Protein AF-A0AAV0Y3R2-F1 (afdb_monomer_lite)

Organism: NCBI:txid13131

pLDDT: mean 74.1, std 16.98, range [31.61, 93.31]

InterPro domains:
  IPR011545 DEAD/DEAH-box helicase domain [PF00270] (14-75)
  IPR014001 Helicase superfamily 1/2, ATP-binding domain [PS51192] (20-85)
  IPR027417 P-loop containing nucleoside triphosphate hydrolase [G3DSA:3.40.50.300] (1-80)
  IPR027417 P-loop containing nucleoside triphosphate hydrolase [SSF52540] (4-77)

Sequence (85 aa):
MHGISLYGLEKLSAIQQRAILPCIKGQDVIVHAQSGTDGTATFSISILQQIDTSVNECQALILAPTRESAQQIQKMVLHGRLHES

Secondary structure (DSSP, 8-state):
--SS-GGGGGGS-HHHHHHHHHHHTT-------SSHHHHHHHHHHHHHTT--TT--S-------SSHHHHHHHHHHHHHHHHTT-

Radius of gyration: 12.78 Å; chains: 1; bounding box: 28×30×32 Å

Foldseek 3Di:
DPLDPCVVVVPQDPQLVVQLVCLLVVHDDDGDDPDPVNVLVSVLVSQSSVDDPVDPDPPDDDDDPDPVSVVVSVVNSVVSVVVVD

Structure (mmCIF, N/CA/C/O backbone):
data_AF-A0AAV0Y3R2-F1
#
_entry.id   AF-A0AAV0Y3R2-F1
#
loop_
_atom_site.group_PDB
_atom_site.id
_atom_site.type_symbol
_atom_site.label_atom_id
_atom_site.label_alt_id
_atom_site.label_comp_id
_atom_site.label_asym_id
_atom_site.label_entity_id
_atom_site.label_seq_id
_atom_site.pdbx_PDB_ins_code
_atom_site.Cartn_x
_atom_site.Cartn_y
_atom_site.Cartn_z
_atom_site.occupancy
_atom_site.B_iso_or_equiv
_atom_site.auth_seq_id
_atom_site.auth_comp_id
_atom_site.auth_asym_id
_atom_site.auth_atom_id
_atom_site.pdbx_PDB_model_num
ATOM 1 N N . MET A 1 1 ? -11.937 14.232 7.066 1.00 34.88 1 MET A N 1
ATOM 2 C CA . MET A 1 1 ? -12.070 14.316 5.591 1.00 34.88 1 MET A CA 1
ATOM 3 C C . MET A 1 1 ? -11.252 15.485 5.016 1.00 34.88 1 MET A C 1
ATOM 5 O O . MET A 1 1 ? -11.813 16.351 4.365 1.00 34.88 1 MET A O 1
ATOM 9 N N . HIS A 1 2 ? -9.931 15.527 5.224 1.00 36.66 2 HIS A N 1
ATOM 10 C CA . HIS A 1 2 ? -9.047 16.497 4.542 1.00 36.66 2 HIS A CA 1
ATOM 11 C C . HIS A 1 2 ? -7.761 15.834 4.008 1.00 36.66 2 HIS A C 1
ATOM 13 O O . HIS A 1 2 ? -6.781 16.517 3.743 1.00 36.66 2 HIS A O 1
ATOM 19 N N . GLY A 1 3 ? -7.778 14.507 3.829 1.00 37.97 3 GLY A N 1
ATOM 20 C CA . GLY A 1 3 ? -6.566 13.681 3.829 1.00 37.97 3 GLY A CA 1
ATOM 21 C C . GLY A 1 3 ? -5.581 13.889 2.678 1.00 37.97 3 GLY A C 1
ATOM 22 O O . GLY A 1 3 ? -4.420 13.556 2.786 1.00 37.97 3 GLY A O 1
ATOM 23 N N . ILE A 1 4 ? -5.988 14.444 1.541 1.00 43.50 4 ILE A N 1
ATOM 24 C CA . ILE A 1 4 ? -5.033 14.922 0.535 1.00 43.50 4 ILE A CA 1
ATOM 25 C C . ILE A 1 4 ? -5.781 16.012 -0.211 1.00 43.50 4 ILE A C 1
ATOM 27 O O . ILE A 1 4 ? -6.709 15.719 -0.966 1.00 43.50 4 ILE A O 1
ATOM 31 N N . SER A 1 5 ? -5.450 17.276 0.053 1.00 37.31 5 SER A N 1
ATOM 32 C CA . SER A 1 5 ? -5.960 18.384 -0.751 1.00 37.31 5 SER A CA 1
ATOM 33 C C . SER A 1 5 ? -5.764 18.030 -2.226 1.00 37.31 5 SER A C 1
ATOM 35 O O . SER A 1 5 ? -4.670 17.630 -2.633 1.00 37.31 5 SER A O 1
ATOM 37 N N . LEU A 1 6 ? -6.834 18.160 -3.013 1.00 40.81 6 LEU A N 1
ATOM 38 C CA . LEU A 1 6 ? -6.891 17.950 -4.466 1.00 40.81 6 LEU A CA 1
ATOM 39 C C . LEU A 1 6 ? -5.699 18.562 -5.233 1.00 40.81 6 LEU A C 1
ATOM 41 O O . LEU A 1 6 ? -5.375 18.102 -6.323 1.00 40.81 6 LEU A O 1
ATOM 45 N N . TYR A 1 7 ? -4.991 19.515 -4.623 1.00 38.78 7 TYR A N 1
ATOM 46 C CA . TYR A 1 7 ? -3.697 20.053 -5.043 1.00 38.78 7 TYR A CA 1
ATOM 47 C C . TYR A 1 7 ? -2.607 19.013 -5.363 1.00 38.78 7 TYR A C 1
ATOM 49 O O . TYR A 1 7 ? -1.767 19.268 -6.223 1.00 38.78 7 TYR A O 1
ATOM 57 N N . GLY A 1 8 ? -2.593 17.845 -4.711 1.00 43.91 8 GLY A N 1
ATOM 58 C CA . GLY A 1 8 ? -1.636 16.776 -5.030 1.00 43.91 8 GLY A CA 1
ATOM 59 C C . GLY A 1 8 ? -2.018 15.960 -6.271 1.00 43.91 8 GLY A C 1
ATOM 60 O O . GLY A 1 8 ? -1.141 15.439 -6.959 1.00 43.91 8 GLY A O 1
ATOM 61 N N . LEU A 1 9 ? -3.321 15.875 -6.576 1.00 47.69 9 LEU A N 1
ATOM 62 C CA . LEU A 1 9 ? -3.866 15.074 -7.678 1.00 47.69 9 LEU A CA 1
ATOM 63 C C . LEU A 1 9 ? -3.634 15.725 -9.050 1.00 47.69 9 LEU A C 1
ATOM 65 O O . LEU A 1 9 ? -3.491 15.007 -10.038 1.00 47.69 9 LEU A O 1
ATOM 69 N N . GLU A 1 10 ? -3.532 17.059 -9.117 1.00 47.31 10 GLU A N 1
ATOM 70 C CA . GLU A 1 10 ? -3.280 17.787 -10.374 1.00 47.31 10 GLU A CA 1
ATOM 71 C C . GLU A 1 10 ? -1.931 17.434 -11.019 1.00 47.31 10 GLU A C 1
ATOM 73 O O . GLU A 1 10 ? -1.774 17.548 -12.234 1.00 47.31 10 GLU A O 1
ATOM 78 N N . LYS A 1 11 ? -0.963 16.961 -10.223 1.00 59.09 11 LYS A N 1
ATOM 79 C CA . LYS A 1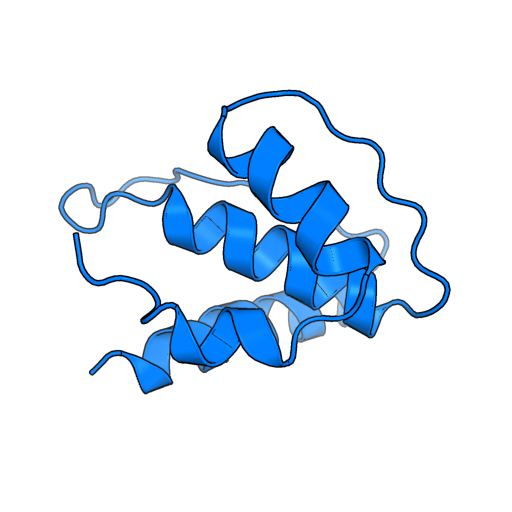 11 ? 0.370 16.555 -10.694 1.00 59.09 11 LYS A CA 1
ATOM 80 C C . LYS A 1 11 ? 0.579 15.041 -10.736 1.00 59.09 11 LYS A C 1
ATOM 82 O O . LYS A 1 11 ? 1.705 14.596 -10.961 1.00 59.09 11 LYS A O 1
ATOM 87 N N . LEU A 1 12 ? -0.473 14.251 -10.518 1.00 66.69 12 LEU A N 1
ATOM 88 C CA . LEU A 1 12 ? -0.389 12.802 -10.661 1.00 66.69 12 LEU A CA 1
ATOM 89 C C . LEU A 1 12 ? -0.391 12.404 -12.132 1.00 66.69 12 LEU A C 1
ATOM 91 O O . LEU A 1 12 ? -1.100 12.986 -12.956 1.00 66.69 12 LEU A O 1
ATOM 95 N N . SER A 1 13 ? 0.381 11.371 -12.452 1.00 70.00 13 SER A N 1
ATOM 96 C CA . SER A 1 13 ? 0.430 10.827 -13.802 1.00 70.00 13 SER A CA 1
ATOM 97 C C . SER A 1 13 ? -0.926 10.239 -14.208 1.00 70.00 13 SER A C 1
ATOM 99 O O . SER A 1 13 ? -1.747 9.844 -13.375 1.00 70.00 13 SER A O 1
ATOM 101 N N . ALA A 1 14 ? -1.168 10.137 -15.517 1.00 72.50 14 ALA A N 1
ATOM 102 C CA . ALA A 1 14 ? -2.429 9.613 -16.046 1.00 72.50 14 ALA A CA 1
ATOM 103 C C . ALA A 1 14 ? -2.774 8.206 -15.513 1.00 72.50 14 ALA A C 1
ATOM 105 O O . ALA A 1 14 ? -3.952 7.862 -15.400 1.00 72.50 14 ALA A O 1
ATOM 106 N N . ILE A 1 15 ? -1.764 7.397 -15.162 1.00 73.69 15 ILE A N 1
ATOM 107 C CA . ILE A 1 15 ? -1.985 6.068 -14.585 1.00 73.69 15 ILE A CA 1
ATOM 108 C C . ILE A 1 15 ? -2.429 6.135 -13.122 1.00 73.69 15 ILE A C 1
ATOM 110 O O . ILE A 1 15 ? -3.356 5.425 -12.743 1.00 73.69 15 ILE A O 1
ATOM 114 N N . GLN A 1 16 ? -1.846 7.037 -12.330 1.00 71.19 16 GLN A N 1
ATOM 115 C CA . GLN A 1 16 ? -2.228 7.263 -10.936 1.00 71.19 16 GLN A CA 1
ATOM 116 C C . GLN A 1 16 ? -3.678 7.748 -10.846 1.00 71.19 16 GLN A C 1
ATOM 118 O O . GLN A 1 16 ? -4.466 7.187 -10.090 1.00 71.19 16 GLN A O 1
ATOM 123 N N . GLN A 1 17 ? -4.069 8.714 -11.682 1.00 73.00 17 GLN A N 1
ATOM 124 C CA . GLN A 1 17 ? -5.446 9.225 -11.702 1.00 73.00 17 GLN A CA 1
ATOM 125 C C . GLN A 1 17 ? -6.472 8.136 -12.050 1.00 73.00 17 GLN A C 1
ATOM 127 O O . GLN A 1 17 ? -7.546 8.077 -11.452 1.00 73.00 17 GLN A O 1
ATOM 132 N N . ARG A 1 18 ? -6.137 7.244 -12.994 1.00 78.12 18 ARG A N 1
ATOM 133 C CA . ARG A 1 18 ? -7.019 6.135 -13.391 1.00 78.12 18 ARG A CA 1
ATOM 134 C C . ARG A 1 18 ? -7.093 5.019 -12.357 1.00 78.12 18 ARG A C 1
ATOM 136 O O . ARG A 1 18 ? -8.141 4.396 -12.247 1.00 78.12 18 ARG A O 1
ATOM 143 N N . ALA A 1 19 ? -6.006 4.753 -11.641 1.00 80.12 19 ALA A N 1
ATOM 144 C CA . ALA A 1 19 ? -5.925 3.634 -10.711 1.00 80.12 19 ALA A CA 1
ATOM 145 C C . ALA A 1 19 ? -6.407 3.980 -9.294 1.00 80.12 19 ALA A C 1
ATOM 147 O O . ALA A 1 19 ? -7.026 3.140 -8.650 1.00 80.12 19 ALA A O 1
ATOM 148 N N . ILE A 1 20 ? -6.180 5.208 -8.815 1.00 81.19 20 ILE A N 1
ATOM 149 C CA . ILE A 1 20 ? -6.539 5.609 -7.444 1.00 81.19 20 ILE A CA 1
ATOM 150 C C . ILE A 1 20 ? -8.058 5.606 -7.237 1.00 81.19 20 ILE A C 1
ATOM 152 O O . ILE A 1 20 ? -8.543 5.126 -6.214 1.00 81.19 20 ILE A O 1
ATOM 156 N N . LEU A 1 21 ? -8.827 6.125 -8.200 1.00 81.00 21 LEU A N 1
ATOM 157 C CA . LEU A 1 21 ? -10.271 6.29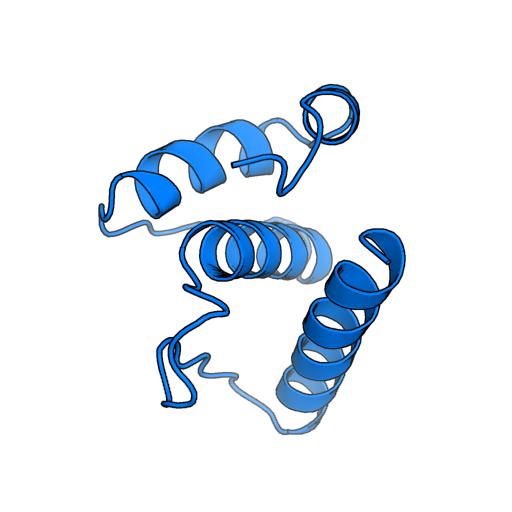1 -8.026 1.00 81.00 21 LEU A CA 1
ATOM 158 C C . LEU A 1 21 ? -11.026 4.951 -7.866 1.00 81.00 21 LEU A C 1
ATOM 160 O O . LEU A 1 21 ? -11.847 4.861 -6.953 1.00 81.00 21 LEU A O 1
ATOM 164 N N . PRO A 1 22 ? -10.776 3.909 -8.683 1.00 83.25 22 PRO A N 1
ATOM 165 C CA . PRO A 1 22 ? -11.353 2.584 -8.460 1.00 83.25 22 PRO A CA 1
ATOM 166 C C . PRO A 1 22 ? -10.909 1.951 -7.132 1.00 83.25 22 PRO A C 1
ATOM 168 O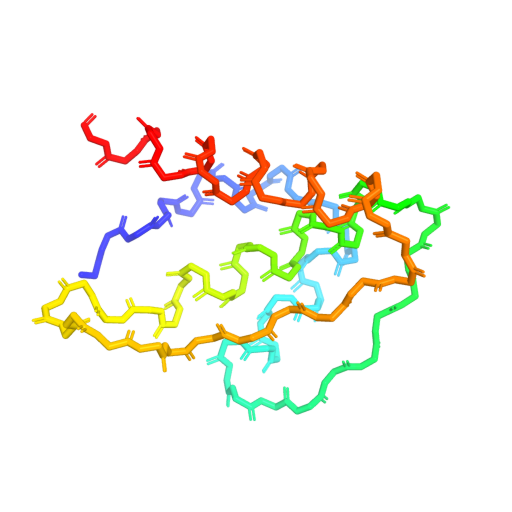 O . PRO A 1 22 ? -11.751 1.400 -6.424 1.00 83.25 22 PRO A O 1
ATOM 171 N N . CYS A 1 23 ? -9.636 2.107 -6.741 1.00 83.38 23 CYS A N 1
ATOM 172 C CA . CYS A 1 23 ? -9.138 1.594 -5.460 1.00 83.38 23 CYS A CA 1
ATOM 173 C C . CYS A 1 23 ? -9.891 2.202 -4.267 1.00 83.38 23 CYS A C 1
ATOM 175 O O . CYS A 1 23 ? -10.323 1.466 -3.387 1.00 83.38 23 CYS A O 1
ATOM 177 N N . ILE A 1 24 ? -10.094 3.528 -4.243 1.00 79.94 24 ILE A N 1
ATOM 178 C CA . ILE A 1 24 ? -10.829 4.222 -3.163 1.00 79.94 24 ILE A CA 1
ATOM 179 C C . ILE A 1 24 ? -12.309 3.807 -3.124 1.00 79.94 24 ILE A C 1
ATOM 181 O O . ILE A 1 24 ? -12.936 3.838 -2.070 1.00 79.94 24 ILE A O 1
ATOM 185 N N . LYS A 1 25 ? -12.878 3.383 -4.257 1.00 82.50 25 LYS A N 1
ATOM 186 C CA . LYS A 1 25 ? -14.241 2.833 -4.325 1.00 82.50 25 LYS A CA 1
ATOM 187 C C . LYS A 1 25 ? -14.335 1.378 -3.846 1.00 82.50 25 LYS A C 1
ATOM 189 O O . LYS A 1 25 ? -15.413 0.796 -3.944 1.00 82.50 25 LYS A O 1
ATOM 194 N N . GLY A 1 26 ? -13.236 0.791 -3.367 1.00 81.69 26 GLY A N 1
ATOM 195 C CA . GLY A 1 26 ? -13.177 -0.605 -2.936 1.00 81.69 26 GLY A CA 1
ATOM 196 C C . GLY A 1 26 ? -13.256 -1.600 -4.094 1.00 81.69 26 GLY A C 1
ATOM 197 O O . GLY A 1 26 ? -13.682 -2.733 -3.893 1.00 81.69 26 GLY A O 1
ATOM 198 N N . GLN A 1 27 ? -12.914 -1.177 -5.315 1.00 85.56 27 GLN A N 1
ATOM 199 C CA . GLN A 1 27 ? -12.861 -2.070 -6.470 1.00 85.56 27 GLN A CA 1
ATOM 200 C C . GLN A 1 27 ? -11.492 -2.744 -6.545 1.00 85.56 27 GLN A C 1
ATOM 202 O O . GLN A 1 27 ? -10.472 -2.113 -6.267 1.00 85.56 27 GLN A O 1
ATOM 207 N N . ASP A 1 28 ? -11.467 -3.994 -7.001 1.00 86.62 28 ASP A N 1
ATOM 208 C CA . ASP A 1 28 ? -10.218 -4.683 -7.314 1.00 86.62 28 ASP A CA 1
ATOM 209 C C . ASP A 1 28 ? -9.590 -4.086 -8.578 1.00 86.62 28 ASP A C 1
ATOM 211 O O . ASP A 1 28 ? -10.242 -3.948 -9.618 1.00 86.62 28 ASP A O 1
ATOM 215 N N . VAL A 1 29 ? -8.305 -3.730 -8.498 1.00 84.25 29 VAL A N 1
ATOM 216 C CA . VAL A 1 29 ? -7.583 -3.055 -9.585 1.00 84.25 29 VAL A CA 1
ATOM 217 C C . VAL A 1 29 ? -6.283 -3.775 -9.894 1.00 84.25 29 VAL A C 1
ATOM 219 O O . VAL A 1 29 ? -5.462 -4.022 -9.014 1.00 84.25 29 VAL A O 1
ATOM 222 N N . ILE A 1 30 ? -6.052 -4.028 -11.182 1.00 84.06 30 ILE A N 1
ATOM 223 C CA . ILE A 1 30 ? -4.747 -4.438 -11.701 1.00 84.06 30 ILE A CA 1
ATOM 224 C C . ILE A 1 30 ? -4.103 -3.219 -12.357 1.00 84.06 30 ILE A C 1
ATOM 226 O O . ILE A 1 30 ? -4.615 -2.683 -13.340 1.00 84.06 30 ILE A O 1
ATOM 230 N N . VAL A 1 31 ? -2.971 -2.779 -11.810 1.00 77.88 31 VAL A N 1
ATOM 231 C CA . VAL A 1 31 ? -2.211 -1.636 -12.326 1.00 77.88 31 VAL A CA 1
ATOM 232 C C . VAL A 1 31 ? -0.918 -2.136 -12.949 1.00 77.88 31 VAL A C 1
ATOM 234 O O . VAL A 1 31 ? -0.124 -2.801 -12.290 1.00 77.88 31 VAL A O 1
ATOM 237 N N . HIS A 1 32 ? -0.677 -1.764 -14.204 1.00 79.81 32 HIS A N 1
ATOM 238 C CA . HIS A 1 32 ? 0.599 -2.005 -14.867 1.00 79.81 32 HIS A CA 1
ATOM 239 C C . HIS A 1 32 ? 1.364 -0.688 -15.006 1.00 79.81 32 HIS A C 1
ATOM 241 O O . HIS A 1 32 ? 1.114 0.092 -15.921 1.00 79.81 32 HIS A O 1
ATOM 247 N N . ALA A 1 33 ? 2.281 -0.428 -14.077 1.00 72.25 33 ALA A N 1
ATOM 248 C CA . ALA A 1 33 ? 3.127 0.760 -14.108 1.00 72.25 33 ALA A CA 1
ATOM 249 C C . ALA A 1 33 ? 4.430 0.495 -14.876 1.00 72.25 33 ALA A C 1
ATOM 251 O O . ALA A 1 33 ? 5.043 -0.558 -14.718 1.00 72.25 33 ALA A O 1
ATOM 252 N N . GLN A 1 34 ? 4.877 1.474 -15.670 1.00 66.00 34 GLN A N 1
ATOM 253 C CA . GLN A 1 34 ? 6.165 1.410 -16.379 1.00 66.00 34 GLN A CA 1
ATOM 254 C C . GLN A 1 34 ? 7.370 1.487 -15.429 1.00 66.00 34 GLN A C 1
ATOM 256 O O . GLN A 1 34 ? 8.447 1.002 -15.762 1.00 66.00 34 GLN A O 1
ATOM 261 N N . SER A 1 35 ? 7.191 2.087 -14.251 1.00 69.31 35 SER A N 1
ATOM 262 C CA . SER A 1 35 ? 8.208 2.204 -13.210 1.00 69.31 35 SER A CA 1
ATOM 263 C C . SER A 1 35 ? 7.646 1.751 -11.865 1.00 69.31 35 SER A C 1
ATOM 265 O O . SER A 1 35 ? 6.499 2.056 -11.523 1.00 69.31 35 SER A O 1
ATOM 267 N N . GLY A 1 36 ? 8.467 1.057 -11.071 1.00 65.25 36 GLY A N 1
ATOM 268 C CA . GLY A 1 36 ? 8.085 0.580 -9.737 1.00 65.25 36 GLY A CA 1
ATOM 269 C C . GLY A 1 36 ? 7.664 1.707 -8.785 1.00 65.25 36 GLY A C 1
ATOM 270 O O . GLY A 1 36 ? 6.807 1.502 -7.926 1.00 65.25 36 GLY A O 1
ATOM 271 N N . THR A 1 37 ? 8.190 2.919 -8.978 1.00 70.31 37 THR A N 1
ATOM 272 C CA . THR A 1 37 ? 7.847 4.100 -8.169 1.00 70.31 37 THR A CA 1
ATOM 273 C C . THR A 1 37 ? 6.412 4.572 -8.410 1.00 70.31 37 THR A C 1
ATOM 275 O O . THR A 1 37 ? 5.713 4.899 -7.453 1.00 70.31 37 THR A O 1
ATOM 278 N N . ASP A 1 38 ? 5.939 4.554 -9.661 1.00 69.62 38 ASP A N 1
ATOM 279 C CA . ASP A 1 38 ? 4.588 5.014 -10.012 1.00 69.62 38 ASP A CA 1
ATOM 280 C C . ASP A 1 38 ? 3.517 4.070 -9.467 1.00 69.62 38 ASP A C 1
ATOM 282 O O . ASP A 1 38 ? 2.505 4.523 -8.924 1.00 69.62 38 ASP A O 1
ATOM 286 N N . GLY A 1 39 ? 3.770 2.759 -9.550 1.00 76.00 39 GLY A N 1
ATOM 287 C CA . GLY A 1 39 ? 2.929 1.747 -8.912 1.00 76.00 39 GLY A CA 1
ATOM 288 C C . GLY A 1 39 ? 2.897 1.934 -7.396 1.00 76.00 39 GLY A C 1
ATOM 289 O O . GLY A 1 39 ? 1.817 1.985 -6.810 1.00 76.00 39 GLY A O 1
ATOM 290 N N . THR A 1 40 ? 4.070 2.145 -6.787 1.00 78.12 40 THR A N 1
ATOM 291 C CA . THR A 1 40 ? 4.208 2.324 -5.334 1.00 78.12 40 THR A CA 1
ATOM 292 C C . THR A 1 40 ? 3.463 3.534 -4.798 1.00 78.12 40 THR A C 1
ATOM 294 O O . THR A 1 40 ? 2.717 3.417 -3.823 1.00 78.12 40 THR A O 1
ATOM 297 N N . ALA A 1 41 ? 3.581 4.678 -5.467 1.00 77.12 41 ALA A N 1
ATOM 298 C CA . ALA A 1 41 ? 2.840 5.877 -5.094 1.00 77.12 41 ALA A CA 1
ATOM 299 C C . ALA A 1 41 ? 1.320 5.679 -5.234 1.00 77.12 41 ALA A C 1
ATOM 301 O O . ALA A 1 41 ? 0.564 6.071 -4.345 1.00 77.12 41 ALA A O 1
ATOM 302 N N . THR A 1 42 ? 0.876 5.015 -6.309 1.00 78.38 42 THR A N 1
ATOM 303 C CA . THR A 1 42 ? -0.547 4.768 -6.595 1.00 78.38 42 THR A CA 1
ATOM 304 C C . THR A 1 42 ? -1.235 4.001 -5.466 1.00 78.38 42 THR A C 1
ATOM 306 O O . THR A 1 42 ? -2.254 4.462 -4.942 1.00 78.38 42 THR A O 1
ATOM 309 N N . PHE A 1 43 ? -0.697 2.844 -5.060 1.00 80.44 43 PHE A N 1
ATOM 310 C CA . PHE A 1 43 ? -1.332 2.064 -3.995 1.00 80.44 43 PHE A CA 1
ATOM 311 C C . PHE A 1 43 ? -1.136 2.701 -2.618 1.00 80.44 43 PHE A C 1
ATOM 313 O O . PHE A 1 43 ? -2.054 2.644 -1.807 1.00 80.44 43 PHE A O 1
ATOM 320 N N . SER A 1 44 ? -0.000 3.363 -2.361 1.00 82.06 44 SER A N 1
ATOM 321 C CA . SER A 1 44 ? 0.244 4.025 -1.071 1.00 82.06 44 SER A CA 1
ATOM 322 C C . SER A 1 44 ? -0.795 5.115 -0.809 1.00 82.06 44 SER A C 1
ATOM 324 O O . SER A 1 44 ? -1.404 5.138 0.256 1.00 82.06 44 SER A O 1
ATOM 326 N N . ILE A 1 45 ? -1.066 5.963 -1.807 1.00 81.06 45 ILE A N 1
ATOM 327 C CA . ILE A 1 45 ? -2.115 6.990 -1.737 1.00 81.06 45 ILE A CA 1
ATOM 328 C C . ILE A 1 45 ? -3.495 6.350 -1.559 1.00 81.06 45 ILE A C 1
ATOM 330 O O . ILE A 1 45 ? -4.279 6.789 -0.720 1.00 81.06 45 ILE A O 1
ATOM 334 N N . SER A 1 46 ? -3.784 5.300 -2.329 1.00 83.31 46 SER A N 1
ATOM 335 C CA . SER A 1 46 ? -5.084 4.623 -2.282 1.00 83.31 46 SER A CA 1
ATOM 336 C C . SER A 1 46 ? -5.377 4.006 -0.913 1.00 83.31 46 SER A C 1
ATOM 338 O O . SER A 1 46 ? -6.515 4.066 -0.456 1.00 83.31 46 SER A O 1
ATOM 340 N N . ILE A 1 47 ? -4.357 3.431 -0.268 1.00 85.19 47 ILE A N 1
ATOM 341 C CA . ILE A 1 47 ? -4.445 2.843 1.072 1.00 85.19 47 ILE A CA 1
ATOM 342 C C . ILE A 1 47 ? -4.600 3.939 2.125 1.00 85.19 47 ILE A C 1
ATOM 344 O O . ILE A 1 47 ? -5.509 3.862 2.943 1.00 85.19 47 ILE A O 1
ATOM 348 N N . LEU A 1 48 ? -3.757 4.978 2.093 1.00 83.19 48 LEU A N 1
ATOM 349 C CA . LEU A 1 48 ? -3.814 6.074 3.068 1.00 83.19 48 LEU A CA 1
ATOM 350 C C . LEU A 1 48 ? -5.177 6.781 3.068 1.00 83.19 48 LEU A C 1
ATOM 352 O O . LEU A 1 48 ? -5.669 7.138 4.131 1.00 83.19 48 LEU A O 1
ATOM 356 N N . GLN A 1 49 ? -5.820 6.907 1.905 1.00 82.50 49 GLN A N 1
ATOM 357 C CA . GLN A 1 49 ? -7.167 7.479 1.785 1.00 82.50 49 GLN A CA 1
ATOM 358 C C . GLN A 1 49 ? -8.282 6.612 2.389 1.00 82.50 49 GLN A C 1
ATOM 360 O O . GLN A 1 49 ? -9.376 7.117 2.632 1.00 82.50 49 GLN A O 1
ATOM 365 N N . GLN A 1 50 ? -8.031 5.320 2.601 1.00 83.69 50 GLN A N 1
ATOM 366 C CA . GLN A 1 50 ? -9.004 4.373 3.155 1.00 83.69 50 GLN A CA 1
ATOM 367 C C . GLN A 1 50 ? -8.769 4.069 4.638 1.00 83.69 50 GLN A C 1
ATOM 369 O O . GLN A 1 50 ? -9.645 3.496 5.277 1.00 83.69 50 GLN A O 1
ATOM 374 N N . ILE A 1 51 ? -7.610 4.443 5.190 1.00 86.75 51 ILE A N 1
ATOM 375 C CA . ILE A 1 51 ? -7.283 4.205 6.597 1.00 86.75 51 ILE A CA 1
ATOM 376 C C . ILE A 1 51 ? -8.101 5.140 7.496 1.00 86.75 51 ILE A C 1
ATOM 378 O O . ILE A 1 51 ? -8.037 6.365 7.372 1.00 86.75 51 ILE A O 1
ATOM 382 N N . ASP A 1 52 ? -8.797 4.555 8.468 1.00 87.94 52 ASP A N 1
ATOM 383 C CA . ASP A 1 52 ? -9.413 5.270 9.579 1.00 87.94 52 ASP A CA 1
ATOM 384 C C . ASP A 1 52 ? -8.397 5.431 10.718 1.00 87.94 52 ASP A C 1
ATOM 386 O O . ASP A 1 52 ? -8.008 4.471 11.387 1.00 87.94 52 ASP A O 1
ATOM 390 N N . THR A 1 53 ? -7.954 6.664 10.960 1.00 87.38 53 THR A N 1
ATOM 391 C CA . THR A 1 53 ? -6.956 6.968 11.994 1.00 87.38 53 THR A CA 1
ATOM 392 C C . THR A 1 53 ? -7.488 6.854 13.423 1.00 87.38 53 THR A C 1
ATOM 394 O O . THR A 1 53 ? -6.685 6.872 14.357 1.00 87.38 53 THR A O 1
ATOM 397 N N . SER A 1 54 ? -8.803 6.715 13.612 1.00 92.81 54 SER A N 1
ATOM 398 C CA . SER A 1 54 ? -9.407 6.476 14.926 1.00 92.81 54 SER A CA 1
ATOM 399 C C . SER A 1 54 ? -9.290 5.018 15.387 1.00 92.81 54 SER A C 1
ATOM 401 O O . SER A 1 54 ? -9.388 4.748 16.586 1.00 92.81 54 SER A O 1
ATOM 403 N N . VAL A 1 55 ? -9.021 4.086 14.464 1.00 92.94 55 VAL A N 1
ATOM 404 C CA . VAL A 1 55 ? -8.936 2.645 14.734 1.00 92.94 55 VAL A CA 1
ATOM 405 C C . VAL A 1 55 ? -7.478 2.180 14.702 1.00 92.94 55 VAL A C 1
ATOM 407 O O . VAL A 1 55 ? -6.821 2.186 13.661 1.00 92.94 55 VAL A O 1
ATOM 4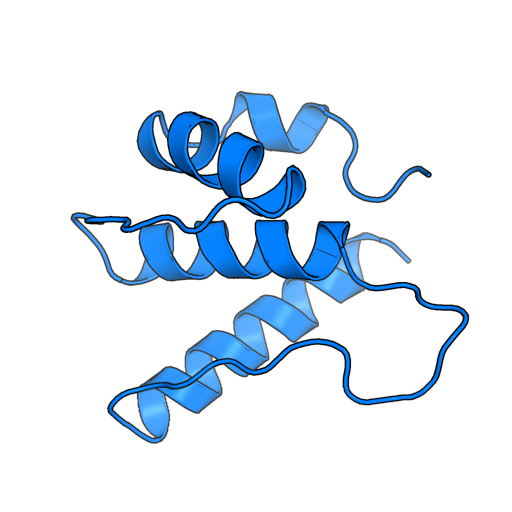10 N N . ASN A 1 56 ? -6.957 1.726 15.844 1.00 91.06 56 ASN A N 1
ATOM 411 C CA . ASN A 1 56 ? -5.579 1.235 15.967 1.00 91.06 56 ASN A CA 1
ATOM 412 C C . ASN A 1 56 ? -5.473 -0.278 15.705 1.00 91.06 56 ASN A C 1
ATOM 414 O O . ASN A 1 56 ? -5.058 -1.049 16.571 1.00 91.06 56 ASN A O 1
ATOM 418 N N . GLU A 1 57 ? -5.871 -0.697 14.507 1.00 93.31 57 GLU A N 1
ATOM 419 C CA . GLU A 1 57 ? -5.816 -2.088 14.048 1.00 93.31 57 GLU A CA 1
ATOM 420 C C . GLU A 1 57 ? -5.180 -2.176 12.653 1.00 93.31 57 GLU A C 1
ATOM 422 O O . GLU A 1 57 ? -4.991 -1.170 11.964 1.00 93.31 57 GLU A O 1
ATOM 427 N N . CYS A 1 58 ? -4.820 -3.388 12.221 1.00 90.94 58 CYS A N 1
ATOM 428 C CA . CYS A 1 58 ? -4.291 -3.605 10.877 1.00 90.94 58 CYS A CA 1
ATOM 429 C C . CYS A 1 58 ? -5.415 -3.460 9.839 1.00 90.94 58 CYS A C 1
ATOM 431 O O . CYS A 1 58 ? -6.249 -4.350 9.703 1.00 90.94 58 CYS A O 1
ATOM 433 N N . GLN A 1 59 ? -5.423 -2.343 9.107 1.00 90.94 59 GLN A N 1
ATOM 434 C CA . GLN A 1 59 ? -6.460 -2.023 8.113 1.00 90.94 59 GLN A CA 1
ATOM 435 C C . GLN A 1 59 ? -6.022 -2.269 6.660 1.00 90.94 59 GLN A C 1
ATOM 437 O O . GLN A 1 59 ? -6.853 -2.285 5.758 1.00 90.94 59 GLN A O 1
ATOM 442 N N . ALA A 1 60 ? -4.723 -2.460 6.411 1.00 89.56 60 ALA A N 1
ATOM 443 C CA . ALA A 1 60 ? -4.188 -2.686 5.072 1.00 89.56 60 ALA A CA 1
ATOM 444 C C . ALA A 1 60 ? -2.950 -3.588 5.105 1.00 89.56 60 ALA A C 1
ATOM 446 O O . ALA A 1 60 ? -2.095 -3.459 5.982 1.00 89.56 60 ALA A O 1
ATOM 447 N N . LEU A 1 61 ? -2.832 -4.468 4.108 1.00 90.25 61 LEU A N 1
ATOM 448 C CA . LEU A 1 61 ? -1.691 -5.361 3.920 1.00 90.25 61 LEU A CA 1
ATOM 449 C C . LEU A 1 61 ? -1.094 -5.150 2.528 1.00 90.25 61 LEU A C 1
ATOM 451 O O . LEU A 1 61 ? -1.802 -5.224 1.527 1.00 90.25 61 LEU A O 1
ATOM 455 N N . ILE A 1 62 ? 0.221 -4.931 2.466 1.00 87.75 62 ILE A N 1
ATOM 456 C CA . ILE A 1 62 ? 0.968 -4.825 1.210 1.00 87.75 62 ILE A CA 1
ATOM 457 C C . ILE A 1 62 ? 1.941 -5.997 1.132 1.00 87.75 62 ILE A C 1
ATOM 459 O O . ILE A 1 62 ? 2.764 -6.189 2.027 1.00 87.75 62 ILE A O 1
ATOM 463 N N . LEU A 1 63 ? 1.859 -6.765 0.048 1.00 89.44 63 LEU A N 1
ATOM 464 C CA . LEU A 1 63 ? 2.783 -7.856 -0.240 1.00 89.44 63 LEU A CA 1
ATOM 465 C C . LEU A 1 63 ? 3.815 -7.384 -1.265 1.00 89.44 63 LEU A C 1
ATOM 467 O O . LEU A 1 63 ? 3.462 -6.813 -2.295 1.00 89.44 63 LEU A O 1
ATOM 471 N N . ALA A 1 64 ? 5.090 -7.629 -0.979 1.00 88.75 64 ALA A N 1
ATOM 472 C CA . ALA A 1 64 ? 6.201 -7.281 -1.856 1.00 88.75 64 ALA A CA 1
ATOM 473 C C . ALA A 1 64 ? 7.012 -8.539 -2.206 1.00 88.75 64 ALA A C 1
ATOM 475 O O . ALA A 1 64 ? 7.118 -9.444 -1.375 1.00 88.75 64 ALA A O 1
ATOM 476 N N . PRO A 1 65 ? 7.612 -8.604 -3.407 1.00 87.81 65 PRO A N 1
ATOM 477 C CA . PRO A 1 65 ? 8.360 -9.779 -3.852 1.00 87.81 65 PRO A CA 1
ATOM 478 C C . PRO A 1 65 ? 9.712 -9.941 -3.141 1.00 87.81 65 PRO A C 1
ATOM 480 O O . PRO A 1 65 ? 10.236 -11.049 -3.072 1.00 87.81 65 PRO A O 1
ATOM 483 N N . THR A 1 66 ? 10.287 -8.851 -2.618 1.00 91.06 66 THR A N 1
ATOM 484 C CA . THR A 1 66 ? 11.581 -8.844 -1.918 1.00 91.06 66 THR A CA 1
ATOM 485 C C . THR A 1 66 ? 11.543 -7.958 -0.672 1.00 91.06 66 THR A C 1
ATOM 487 O O . THR A 1 66 ? 10.672 -7.091 -0.520 1.00 91.06 66 THR A O 1
ATOM 490 N N . ARG A 1 67 ? 12.509 -8.161 0.235 1.00 90.44 67 ARG A N 1
ATOM 491 C CA . ARG A 1 67 ? 12.618 -7.393 1.489 1.00 90.44 67 ARG A CA 1
ATOM 492 C C . ARG A 1 67 ? 12.968 -5.931 1.222 1.00 90.44 67 ARG A C 1
ATOM 494 O O . ARG A 1 67 ? 12.433 -5.044 1.879 1.00 90.44 67 ARG A O 1
ATOM 501 N N . GLU A 1 68 ? 13.825 -5.682 0.242 1.00 87.81 68 GLU A N 1
ATOM 502 C CA . GLU A 1 68 ? 14.275 -4.352 -0.161 1.00 87.81 68 GLU A CA 1
ATOM 503 C C . GLU A 1 68 ? 13.101 -3.537 -0.712 1.00 87.81 68 GLU A C 1
ATOM 505 O O . GLU A 1 68 ? 12.906 -2.384 -0.323 1.00 87.81 68 GLU A O 1
ATOM 510 N N . SER A 1 69 ? 12.257 -4.156 -1.548 1.00 84.31 69 SER A N 1
ATOM 511 C CA . SER A 1 69 ? 11.030 -3.521 -2.029 1.00 84.31 69 SER A CA 1
ATOM 512 C C . SER A 1 69 ? 10.065 -3.232 -0.880 1.00 84.31 69 SER A C 1
ATOM 514 O O . SER A 1 69 ? 9.535 -2.126 -0.807 1.00 84.31 69 SER A O 1
ATOM 516 N N . ALA A 1 70 ? 9.887 -4.160 0.069 1.00 87.50 70 ALA A N 1
ATOM 517 C CA . ALA A 1 70 ? 9.051 -3.915 1.247 1.00 87.50 70 ALA A CA 1
ATOM 518 C C . ALA A 1 70 ? 9.533 -2.700 2.066 1.00 87.50 70 ALA A C 1
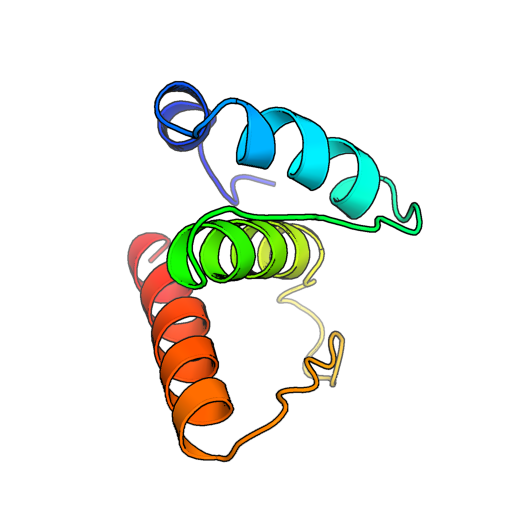ATOM 520 O O . ALA A 1 70 ? 8.725 -1.869 2.479 1.00 87.50 70 ALA A O 1
ATOM 521 N N . GLN A 1 71 ? 10.848 -2.554 2.256 1.00 88.31 71 GLN A N 1
ATOM 522 C CA . GLN A 1 71 ? 11.441 -1.413 2.964 1.00 88.31 71 GLN A CA 1
ATOM 523 C C . GLN A 1 71 ? 11.243 -0.088 2.215 1.00 88.31 71 GLN A C 1
ATOM 525 O O . GLN A 1 71 ? 10.939 0.934 2.834 1.00 88.31 71 GLN A O 1
ATOM 530 N N . GLN A 1 72 ? 11.384 -0.087 0.886 1.00 82.50 72 GLN A N 1
ATOM 531 C CA . GLN A 1 72 ? 11.133 1.102 0.065 1.00 82.50 72 GLN A CA 1
ATOM 532 C C . GLN A 1 72 ? 9.669 1.546 0.142 1.00 82.50 72 GLN A C 1
ATOM 534 O O . GLN A 1 72 ? 9.394 2.735 0.319 1.00 82.50 72 GLN A O 1
ATOM 539 N N . ILE A 1 73 ? 8.743 0.587 0.075 1.00 84.00 73 ILE A N 1
ATOM 540 C CA . ILE A 1 73 ? 7.307 0.832 0.216 1.00 84.00 73 ILE A CA 1
ATOM 541 C C . ILE A 1 73 ? 6.998 1.410 1.598 1.00 84.00 73 ILE A C 1
ATOM 543 O O . ILE A 1 73 ? 6.359 2.456 1.695 1.00 84.00 73 ILE A O 1
ATOM 547 N N . GLN A 1 74 ? 7.508 0.783 2.664 1.00 85.50 74 GLN A N 1
ATOM 548 C CA . GLN A 1 74 ? 7.331 1.265 4.034 1.00 85.50 74 GLN A CA 1
ATOM 549 C C . GLN A 1 74 ? 7.798 2.716 4.178 1.00 85.50 74 GLN A C 1
ATOM 551 O O . GLN A 1 74 ? 7.081 3.544 4.742 1.00 85.50 74 GLN A O 1
ATOM 556 N N . LYS A 1 75 ? 8.978 3.045 3.637 1.00 83.62 75 LYS A N 1
ATOM 557 C CA . LYS A 1 75 ? 9.507 4.410 3.672 1.00 83.62 75 LYS A CA 1
ATOM 558 C C . LYS A 1 75 ? 8.572 5.391 2.966 1.00 83.62 75 LYS A C 1
ATOM 560 O O . LYS A 1 75 ? 8.347 6.470 3.502 1.00 83.62 75 LYS A O 1
ATOM 565 N N . MET A 1 76 ? 8.012 5.029 1.810 1.00 79.56 76 MET A N 1
ATOM 566 C CA . MET A 1 76 ? 7.088 5.896 1.072 1.00 79.56 76 MET A CA 1
ATOM 567 C C . MET A 1 76 ? 5.776 6.127 1.834 1.00 79.56 76 MET A C 1
ATOM 569 O O . MET A 1 76 ? 5.345 7.272 1.954 1.00 79.56 76 MET A O 1
ATOM 573 N N . VAL A 1 77 ? 5.182 5.072 2.402 1.00 80.06 77 VAL A N 1
ATOM 574 C CA . VAL A 1 77 ? 3.939 5.170 3.188 1.00 80.06 77 VAL A CA 1
ATOM 575 C C . VAL A 1 77 ? 4.140 6.041 4.433 1.00 80.06 77 VAL A C 1
ATOM 577 O O . VAL A 1 77 ? 3.321 6.913 4.717 1.00 80.06 77 VAL A O 1
ATOM 580 N N . LEU A 1 78 ? 5.256 5.864 5.149 1.00 78.00 78 LEU A N 1
ATOM 581 C CA . LEU A 1 78 ? 5.579 6.687 6.318 1.00 78.00 78 LEU A CA 1
ATOM 582 C C . LEU A 1 78 ? 5.865 8.147 5.944 1.00 78.00 78 LEU A C 1
ATOM 584 O O . LEU A 1 78 ? 5.461 9.048 6.673 1.00 78.00 78 LEU A O 1
ATOM 588 N N . HIS A 1 79 ? 6.540 8.397 4.819 1.00 70.25 79 HIS A N 1
ATOM 589 C CA . HIS A 1 79 ? 6.857 9.760 4.385 1.00 70.25 79 HIS A CA 1
ATOM 590 C C . HIS A 1 79 ? 5.616 10.518 3.897 1.00 70.25 79 HIS A C 1
ATOM 592 O O . HIS A 1 79 ? 5.479 11.701 4.195 1.00 70.25 79 HIS A O 1
ATOM 598 N N . GLY A 1 80 ? 4.687 9.835 3.215 1.00 60.00 80 GLY A N 1
ATOM 599 C CA . GLY A 1 80 ? 3.396 10.412 2.827 1.00 60.00 80 GLY A CA 1
ATOM 600 C C . GLY A 1 80 ? 2.582 10.899 4.030 1.00 60.00 80 GLY A C 1
ATOM 601 O O . GLY A 1 80 ? 1.949 11.944 3.953 1.00 60.00 80 GLY A O 1
ATOM 602 N N . ARG A 1 81 ? 2.687 10.205 5.171 1.00 54.38 81 ARG A N 1
ATOM 603 C CA . ARG A 1 81 ? 1.993 10.552 6.421 1.00 54.38 81 ARG A CA 1
ATOM 604 C C . ARG A 1 81 ? 2.557 11.792 7.133 1.00 54.38 81 ARG A C 1
ATOM 606 O O . ARG A 1 81 ? 1.824 12.454 7.857 1.00 54.38 81 ARG A O 1
ATOM 613 N N . LEU A 1 82 ? 3.841 12.121 6.956 1.00 43.22 82 LEU A N 1
ATOM 614 C CA . LEU A 1 82 ? 4.477 13.261 7.643 1.00 43.22 82 LEU A CA 1
ATOM 615 C C . LEU A 1 82 ? 4.115 14.626 7.042 1.00 43.22 82 LEU A C 1
ATOM 617 O O . LEU A 1 82 ? 4.345 15.644 7.683 1.00 43.22 82 LEU A O 1
ATOM 621 N N . HIS A 1 83 ? 3.562 14.657 5.830 1.00 41.03 83 HIS A N 1
ATOM 622 C CA . HIS A 1 83 ? 3.192 15.902 5.153 1.00 41.03 83 HIS A CA 1
ATOM 623 C C . HIS A 1 83 ? 1.764 16.381 5.487 1.00 41.03 83 HIS A C 1
ATOM 625 O O . HIS A 1 83 ? 1.332 17.412 4.971 1.00 41.03 83 HIS A O 1
ATOM 631 N N . GLU A 1 84 ? 1.046 15.636 6.336 1.00 39.69 84 GLU A N 1
ATOM 632 C CA . GLU A 1 84 ? -0.314 15.931 6.816 1.00 39.69 84 GLU A CA 1
ATOM 633 C C . GLU A 1 84 ? -0.371 16.403 8.285 1.00 39.69 84 GLU A C 1
ATOM 635 O O . GLU A 1 84 ? -1.460 16.525 8.845 1.00 39.69 84 GLU A O 1
ATOM 640 N N . SER A 1 85 ? 0.778 16.638 8.932 1.00 31.61 85 SER A N 1
ATOM 641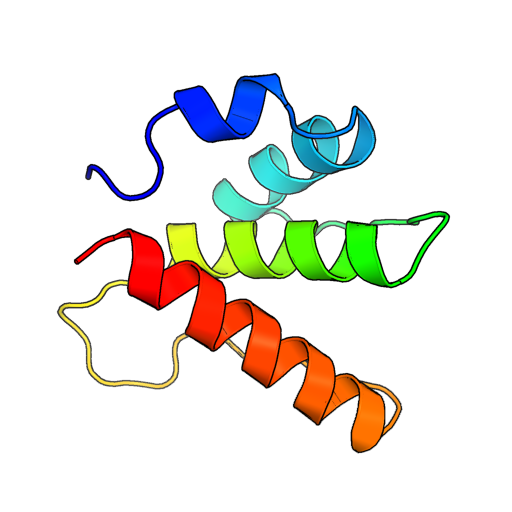 C CA . SER A 1 85 ? 0.858 17.133 10.322 1.00 31.61 85 SER A CA 1
ATOM 642 C C . SER A 1 85 ? 1.133 18.630 10.403 1.00 31.61 85 SER A C 1
ATOM 644 O O . SER A 1 85 ? 1.943 19.123 9.588 1.00 31.61 85 SER A O 1
#